Protein AF-A0A7W1V6T3-F1 (afdb_monomer)

Radius of gyration: 24.95 Å; Cα contacts (8 Å, |Δi|>4): 10; chains: 1; bounding box: 49×40×65 Å

Secondary structure (DSSP, 8-state):
----SS-SS-SS-HHHHHH--GGG---SSSPPPPHHHHHT----TT---------------HHHHHHHHHH-TTHHHHHHHHHHHHHHHH---

Sequence (93 aa):
MSKKHTLEKSGTDIERLRNMKDEDIDFSDIPPITEEMWKNGMLRKNFKPIPRKNQDNLPIDKDIIEFFKEQDFNYPLKINQLLRAYMKAHQTK

Solvent-accessible surface area (backbone atoms only — not comparable to full-atom values): 6444 Å² total; per-residue (Å²): 135,86,79,75,91,62,70,98,64,73,100,59,68,62,70,61,61,72,73,54,54,78,87,74,59,85,50,88,91,49,79,79,88,46,73,74,60,54,74,69,58,77,76,82,76,80,71,72,74,76,77,77,77,78,88,71,89,72,91,70,61,67,66,62,52,50,58,39,52,76,75,34,95,60,28,74,57,53,54,53,50,51,54,52,50,51,51,62,74,67,55,76,128

Foldseek 3Di:
DDDDPDDPDDPDDVVVVVPDDPVNDDCPPHDDQDPVNVVPDDDPPDDPPPPDDPPDDDDDDPVLQVVLVVVDPPSVVVVVVVVVVVCVVPPDD

pLDDT: mean 81.11, std 12.25, range [41.28, 94.25]

Mean predicted aligned error: 14.43 Å

Structure (mmCIF, N/CA/C/O backbone):
data_AF-A0A7W1V6T3-F1
#
_entry.id   AF-A0A7W1V6T3-F1
#
loop_
_atom_site.group_PDB
_atom_site.id
_atom_site.type_symbol
_atom_site.label_atom_id
_atom_site.label_alt_id
_atom_site.label_comp_id
_atom_site.label_asym_id
_atom_site.label_entity_id
_atom_site.label_seq_id
_atom_site.pdbx_PDB_ins_code
_atom_site.Cartn_x
_atom_site.Cartn_y
_atom_site.Cartn_z
_atom_site.occupancy
_atom_site.B_iso_or_equiv
_atom_site.auth_seq_id
_atom_site.auth_comp_id
_atom_site.auth_asym_id
_atom_site.auth_atom_id
_atom_site.pdbx_PDB_model_num
ATOM 1 N N . MET A 1 1 ? -10.875 17.061 -12.090 1.00 41.28 1 MET A N 1
ATOM 2 C CA . MET A 1 1 ? -9.693 17.180 -12.975 1.00 41.28 1 MET A CA 1
ATOM 3 C C . MET A 1 1 ? -9.091 15.791 -13.180 1.00 41.28 1 MET A C 1
ATOM 5 O O . MET A 1 1 ? -8.432 15.290 -12.277 1.00 41.28 1 MET A O 1
ATOM 9 N N . SER A 1 2 ? -9.380 15.120 -14.299 1.00 52.22 2 SER A N 1
ATOM 10 C CA . SER A 1 2 ? -8.768 13.817 -14.610 1.00 52.22 2 SER A CA 1
ATOM 11 C C . SER A 1 2 ? -7.316 14.043 -15.034 1.00 52.22 2 SER A C 1
ATOM 13 O O . SER A 1 2 ? -7.072 14.726 -16.028 1.00 52.22 2 SER A O 1
ATOM 15 N N . LYS A 1 3 ? -6.345 13.542 -14.262 1.00 56.25 3 LYS A N 1
ATOM 16 C CA . LYS A 1 3 ? -4.930 13.599 -14.655 1.00 56.25 3 LYS A CA 1
ATOM 17 C C . LYS A 1 3 ? -4.728 12.614 -15.805 1.00 56.25 3 LYS A C 1
ATOM 19 O O . LYS A 1 3 ? -4.951 11.418 -15.633 1.00 56.25 3 LYS A O 1
ATOM 24 N N . LYS A 1 4 ? -4.314 13.108 -16.974 1.00 62.28 4 LYS A N 1
ATOM 25 C CA . LYS A 1 4 ? -3.919 12.248 -18.095 1.00 62.28 4 LYS A CA 1
ATOM 26 C C . LYS A 1 4 ? -2.658 11.483 -17.676 1.00 62.28 4 LYS A C 1
ATOM 28 O O . LYS A 1 4 ? -1.649 12.093 -17.341 1.00 62.28 4 LYS A O 1
ATOM 33 N N . HIS A 1 5 ? -2.752 10.156 -17.624 1.00 66.75 5 HIS A N 1
ATOM 34 C CA . HIS A 1 5 ? -1.651 9.264 -17.230 1.00 66.75 5 HIS A CA 1
ATOM 35 C C . HIS A 1 5 ? -0.671 8.974 -18.376 1.00 66.75 5 HIS A C 1
ATOM 37 O O . HIS A 1 5 ? 0.322 8.281 -18.179 1.00 66.75 5 HIS A O 1
ATOM 43 N N . THR A 1 6 ? -0.942 9.510 -19.561 1.00 70.75 6 THR A N 1
ATOM 44 C CA . THR A 1 6 ? -0.114 9.381 -20.755 1.00 70.75 6 THR A CA 1
ATOM 45 C C . THR A 1 6 ? 0.116 10.761 -21.356 1.00 70.75 6 THR A C 1
ATOM 47 O O . THR A 1 6 ? -0.769 11.621 -21.321 1.00 70.75 6 THR A O 1
ATOM 50 N N . LEU A 1 7 ? 1.317 10.976 -21.892 1.00 70.50 7 LEU A N 1
ATOM 51 C CA . LEU A 1 7 ? 1.623 12.158 -22.693 1.00 70.50 7 LEU A CA 1
ATOM 52 C C . LEU A 1 7 ? 0.732 12.162 -23.943 1.00 70.50 7 LEU A C 1
ATOM 54 O O . LEU A 1 7 ? 0.448 11.106 -24.504 1.00 70.50 7 LEU A O 1
ATOM 58 N N . GLU A 1 8 ? 0.291 13.341 -24.384 1.00 69.69 8 GLU A N 1
ATOM 59 C CA . GLU A 1 8 ? -0.537 13.471 -25.597 1.00 69.69 8 GLU A CA 1
ATOM 60 C C . GLU A 1 8 ? 0.220 13.085 -26.874 1.00 69.69 8 GLU A C 1
ATOM 62 O O . GLU A 1 8 ? -0.394 12.680 -27.857 1.00 69.69 8 GLU A O 1
ATOM 67 N N . LYS A 1 9 ? 1.554 13.184 -26.850 1.00 72.38 9 LYS A N 1
ATOM 68 C CA . LYS A 1 9 ? 2.447 12.739 -27.918 1.00 72.38 9 LYS A CA 1
ATOM 69 C C . LYS A 1 9 ? 3.420 11.716 -27.344 1.00 72.38 9 LYS A C 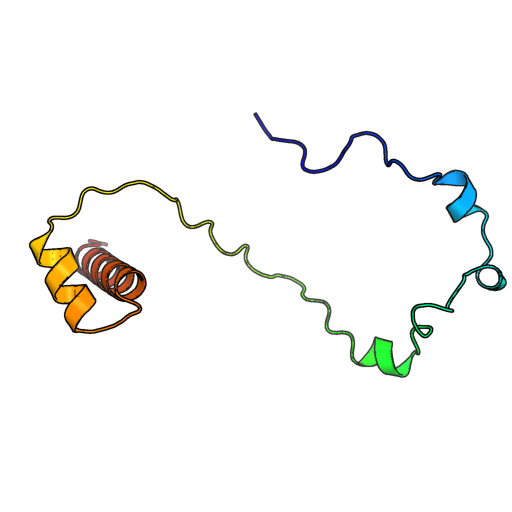1
ATOM 71 O O . LYS A 1 9 ? 4.110 12.004 -26.366 1.00 72.38 9 LYS A O 1
ATOM 76 N N . SER A 1 10 ? 3.466 10.528 -27.938 1.00 72.25 10 SER A N 1
ATOM 77 C CA . SER A 1 10 ? 4.514 9.546 -27.663 1.00 72.25 10 SER A CA 1
ATOM 78 C C . SER A 1 10 ? 5.867 10.139 -28.058 1.00 72.25 10 SER A C 1
ATOM 80 O O . SER A 1 10 ? 5.999 10.675 -29.153 1.00 72.25 10 SER A O 1
ATOM 82 N N . GLY A 1 11 ? 6.890 10.012 -27.211 1.00 81.75 11 GLY A N 1
ATOM 83 C CA . GLY A 1 11 ? 8.275 10.383 -27.553 1.00 81.75 11 GLY A CA 1
ATOM 84 C C . GLY A 1 11 ? 8.946 9.425 -28.548 1.00 81.75 11 GLY A C 1
ATOM 85 O O . GLY A 1 11 ? 10.166 9.396 -28.646 1.00 81.75 11 GLY A O 1
ATOM 86 N N . THR A 1 12 ? 8.154 8.607 -29.237 1.00 83.31 12 THR A N 1
ATOM 87 C CA . THR A 1 12 ? 8.586 7.541 -30.138 1.00 83.31 12 THR A CA 1
ATOM 88 C C . THR A 1 12 ? 8.108 7.863 -31.545 1.00 83.31 12 THR A C 1
ATOM 90 O O . THR A 1 12 ? 6.985 8.341 -31.724 1.00 83.31 12 THR A O 1
ATOM 93 N N . ASP A 1 13 ? 8.946 7.575 -32.537 1.00 87.88 13 ASP A N 1
ATOM 94 C CA . ASP A 1 13 ? 8.612 7.714 -33.952 1.00 87.88 13 ASP A CA 1
ATOM 95 C C . ASP A 1 13 ? 7.722 6.545 -34.408 1.00 87.88 13 ASP A C 1
ATOM 97 O O . ASP A 1 13 ? 8.190 5.452 -34.734 1.00 87.88 13 ASP A O 1
ATOM 101 N N . ILE A 1 14 ? 6.407 6.771 -34.364 1.00 87.44 14 ILE A N 1
ATOM 102 C CA . ILE A 1 14 ? 5.398 5.763 -34.712 1.00 87.44 14 ILE A CA 1
ATOM 103 C C . ILE A 1 14 ? 5.476 5.392 -36.199 1.00 87.44 14 ILE A C 1
ATOM 105 O O . ILE A 1 14 ? 5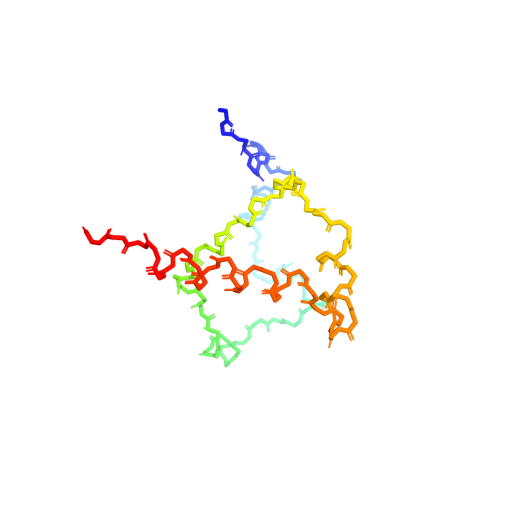.257 4.233 -36.544 1.00 87.44 14 ILE A O 1
ATOM 109 N N . GLU A 1 15 ? 5.783 6.347 -37.078 1.00 89.25 15 GLU A N 1
ATOM 110 C CA . GLU A 1 15 ? 5.814 6.110 -38.526 1.00 89.25 15 GLU A CA 1
ATOM 111 C C . GLU A 1 15 ? 6.997 5.220 -38.913 1.00 89.25 15 GLU A C 1
ATOM 113 O O . GLU A 1 15 ? 6.844 4.316 -39.735 1.00 89.25 15 GLU A O 1
ATOM 118 N N . ARG A 1 16 ? 8.151 5.386 -38.253 1.00 90.06 16 ARG A N 1
ATOM 119 C CA . ARG A 1 16 ? 9.268 4.442 -38.388 1.00 90.06 16 ARG A CA 1
ATOM 120 C C . ARG A 1 16 ? 8.859 3.024 -37.984 1.00 90.06 16 ARG A C 1
ATOM 122 O O . ARG A 1 16 ? 9.106 2.093 -38.742 1.00 90.06 16 ARG A O 1
ATOM 129 N N . LEU A 1 17 ? 8.243 2.858 -36.810 1.00 87.94 17 LEU A N 1
ATOM 130 C CA . LEU A 1 17 ? 7.855 1.535 -36.300 1.00 87.94 17 LEU A CA 1
ATOM 131 C C . LEU A 1 17 ? 6.791 0.856 -37.170 1.00 87.94 17 LEU A C 1
ATOM 133 O O . LEU A 1 17 ? 6.832 -0.355 -37.339 1.00 87.94 17 LEU A O 1
ATOM 137 N N . ARG A 1 18 ? 5.858 1.623 -37.746 1.00 87.69 18 ARG A N 1
ATOM 138 C CA . ARG A 1 18 ? 4.823 1.092 -38.650 1.00 87.69 18 ARG A CA 1
ATOM 139 C C . ARG A 1 18 ? 5.378 0.546 -39.962 1.00 87.69 18 ARG A C 1
ATOM 141 O O . ARG A 1 18 ? 4.780 -0.365 -40.521 1.00 87.69 18 ARG A O 1
ATOM 148 N N . ASN A 1 19 ? 6.473 1.123 -40.454 1.00 93.06 19 ASN A N 1
ATOM 149 C CA . ASN A 1 19 ? 7.101 0.730 -41.716 1.00 93.06 19 ASN A CA 1
ATOM 150 C C . ASN A 1 19 ? 8.240 -0.288 -41.534 1.00 93.06 19 ASN A C 1
ATOM 152 O O . ASN A 1 19 ? 8.810 -0.748 -42.522 1.00 93.06 19 ASN A O 1
ATOM 156 N N . MET A 1 20 ? 8.594 -0.611 -40.289 1.00 92.25 20 MET A N 1
ATOM 157 C CA . MET A 1 20 ? 9.639 -1.572 -39.955 1.00 92.25 20 MET A CA 1
ATOM 158 C C . MET A 1 20 ? 9.159 -2.994 -40.252 1.00 92.25 20 MET A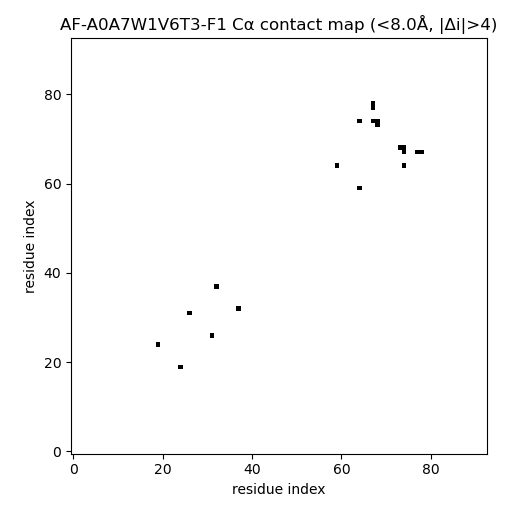 C 1
ATOM 160 O O . MET A 1 20 ? 8.026 -3.344 -39.921 1.00 92.25 20 MET A O 1
ATOM 164 N N . LYS A 1 21 ? 10.006 -3.808 -40.886 1.00 92.62 21 LYS A N 1
ATOM 165 C CA . LYS A 1 21 ? 9.709 -5.226 -41.109 1.00 92.62 21 LYS A CA 1
ATOM 166 C C . LYS A 1 21 ? 10.099 -6.041 -39.883 1.00 92.62 21 LYS A C 1
ATOM 168 O O . LYS A 1 21 ? 10.999 -5.655 -39.141 1.00 92.62 21 LYS A O 1
ATOM 173 N N . ASP A 1 22 ? 9.482 -7.209 -39.731 1.00 86.00 22 ASP A N 1
ATOM 174 C CA . ASP A 1 22 ? 9.782 -8.123 -38.624 1.00 86.00 22 ASP A CA 1
ATOM 175 C C . ASP A 1 22 ? 11.250 -8.585 -38.617 1.00 86.00 22 ASP A C 1
ATOM 177 O O . ASP A 1 22 ? 11.839 -8.764 -37.556 1.00 86.00 22 ASP A O 1
ATOM 181 N N . GLU A 1 23 ? 11.858 -8.725 -39.798 1.00 87.75 23 GLU A N 1
ATOM 182 C CA . GLU A 1 23 ? 13.269 -9.102 -39.979 1.00 87.75 23 GLU A CA 1
ATOM 183 C C . GLU A 1 23 ? 14.248 -8.058 -39.426 1.00 87.75 23 GLU A C 1
ATOM 185 O O . GLU A 1 23 ? 15.367 -8.399 -39.049 1.00 87.75 23 GLU A O 1
ATOM 190 N N . ASP A 1 24 ? 13.826 -6.793 -39.365 1.00 89.00 24 ASP A N 1
ATOM 191 C CA . ASP A 1 24 ? 14.651 -5.687 -38.883 1.00 89.00 24 ASP A CA 1
ATOM 192 C C . ASP A 1 24 ? 14.584 -5.542 -37.349 1.00 89.00 24 ASP A C 1
ATOM 194 O O . ASP A 1 24 ? 15.278 -4.695 -36.781 1.00 89.00 24 ASP A O 1
ATOM 198 N N . ILE A 1 25 ? 13.727 -6.318 -36.666 1.00 87.38 25 ILE A N 1
ATOM 199 C CA . ILE A 1 25 ? 13.552 -6.256 -35.210 1.00 87.38 25 ILE A CA 1
ATOM 200 C C . ILE A 1 25 ? 14.781 -6.855 -34.520 1.00 87.38 25 ILE A C 1
ATOM 202 O O . ILE A 1 25 ? 15.133 -8.017 -34.715 1.00 87.38 25 ILE A O 1
ATOM 206 N N . ASP A 1 26 ? 15.414 -6.055 -33.667 1.00 88.88 26 ASP A N 1
ATOM 207 C CA . ASP A 1 26 ? 16.552 -6.482 -32.860 1.00 88.88 26 ASP A CA 1
ATOM 208 C C . ASP A 1 26 ? 16.089 -7.293 -31.636 1.00 88.88 26 ASP A C 1
ATOM 210 O O . ASP A 1 26 ? 15.333 -6.801 -30.795 1.00 88.88 26 ASP A O 1
ATOM 214 N N . PHE A 1 27 ? 16.563 -8.536 -31.540 1.00 87.94 27 PHE A N 1
ATOM 215 C CA . PHE A 1 27 ? 16.304 -9.469 -30.435 1.00 87.94 27 PHE A CA 1
ATOM 216 C C . PHE A 1 27 ? 17.562 -9.759 -29.596 1.00 87.94 27 PHE A C 1
ATOM 218 O O . PHE A 1 27 ? 17.601 -10.745 -28.859 1.00 87.94 27 PHE A O 1
ATOM 225 N N . SER A 1 28 ? 18.611 -8.938 -29.705 1.00 89.19 28 SER A N 1
ATOM 226 C CA . SER A 1 28 ? 19.862 -9.126 -28.953 1.00 89.19 28 SER A CA 1
ATOM 227 C C . SER A 1 28 ? 19.664 -9.114 -27.431 1.00 89.19 28 SER A C 1
ATOM 229 O O . SER A 1 28 ? 20.320 -9.882 -26.725 1.00 89.19 28 SER A O 1
ATOM 231 N N . ASP A 1 29 ? 18.718 -8.314 -26.936 1.00 91.19 29 ASP A N 1
ATOM 232 C CA . ASP A 1 29 ? 18.426 -8.188 -25.504 1.00 91.19 29 ASP A CA 1
ATOM 233 C C . ASP A 1 29 ? 17.454 -9.257 -24.973 1.00 91.19 29 ASP A C 1
ATOM 235 O O . ASP A 1 29 ? 17.502 -9.618 -23.794 1.00 91.19 29 ASP A O 1
ATOM 239 N N . ILE A 1 30 ? 16.516 -9.728 -25.805 1.00 86.69 30 ILE A N 1
ATOM 240 C CA . ILE A 1 30 ? 15.399 -10.588 -25.383 1.00 86.69 30 ILE A CA 1
ATOM 241 C C . ILE A 1 30 ? 15.061 -11.578 -26.505 1.00 86.69 30 ILE A C 1
ATOM 243 O O . ILE A 1 30 ? 14.849 -11.149 -27.640 1.00 86.69 30 ILE A O 1
ATOM 247 N N . PRO A 1 31 ? 14.932 -12.886 -26.206 1.00 86.25 31 PRO A N 1
ATOM 248 C CA . PRO A 1 31 ? 14.584 -13.876 -27.217 1.00 86.25 31 PRO A CA 1
ATOM 249 C C . PRO A 1 31 ? 13.192 -13.618 -27.821 1.00 86.25 31 PRO A C 1
ATOM 251 O O . PRO A 1 31 ? 12.291 -13.139 -27.122 1.00 86.25 31 PRO A O 1
ATOM 254 N N . PRO A 1 32 ? 12.977 -13.985 -29.098 1.00 86.19 32 PRO A N 1
ATOM 255 C CA . PRO A 1 32 ? 11.678 -13.854 -29.738 1.00 86.19 32 PRO A CA 1
ATOM 256 C C . PRO A 1 32 ? 10.636 -14.726 -29.036 1.00 86.19 32 PRO A C 1
ATOM 258 O O . PRO A 1 32 ? 10.924 -15.818 -28.537 1.00 86.19 32 PRO A O 1
ATOM 261 N N . ILE A 1 33 ? 9.395 -14.244 -29.012 1.00 86.19 33 ILE A N 1
ATOM 262 C CA . ILE A 1 33 ? 8.292 -14.982 -28.408 1.00 86.19 33 ILE A CA 1
ATOM 263 C C . ILE A 1 33 ? 7.895 -16.158 -29.304 1.00 86.19 33 ILE A C 1
ATOM 265 O O . ILE A 1 33 ? 7.513 -15.977 -30.457 1.00 86.19 33 ILE A O 1
ATOM 269 N N . THR A 1 34 ? 7.994 -17.379 -28.782 1.00 88.50 34 THR A N 1
ATOM 270 C CA . THR A 1 34 ? 7.583 -18.580 -29.518 1.00 88.50 34 THR A CA 1
ATOM 271 C C . THR A 1 34 ? 6.092 -18.855 -29.336 1.00 88.50 34 THR A C 1
ATOM 273 O O . THR A 1 34 ? 5.475 -18.443 -28.349 1.00 88.50 34 THR A O 1
ATOM 276 N N . GLU A 1 35 ? 5.493 -19.610 -30.259 1.00 85.62 35 GLU A N 1
ATOM 277 C CA . GLU A 1 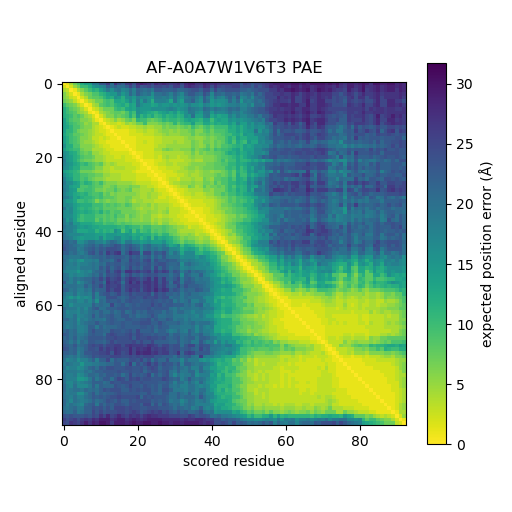35 ? 4.088 -20.024 -30.140 1.00 85.62 35 GLU A CA 1
ATOM 278 C C . GLU A 1 35 ? 3.820 -20.827 -28.859 1.00 85.62 35 GLU A C 1
ATOM 280 O O . GLU A 1 35 ? 2.756 -20.705 -28.256 1.00 85.62 35 GLU A O 1
ATOM 285 N N . GLU A 1 36 ? 4.784 -21.634 -28.409 1.00 85.50 36 GLU A N 1
ATOM 286 C CA . GLU A 1 36 ? 4.682 -22.400 -27.162 1.00 85.50 36 GLU A CA 1
ATOM 287 C C . GLU A 1 36 ? 4.673 -21.496 -25.925 1.00 85.50 36 GLU A C 1
ATOM 289 O O . GLU A 1 36 ? 3.892 -21.722 -24.997 1.00 85.50 36 GLU A O 1
ATOM 294 N N . MET A 1 37 ? 5.481 -20.430 -25.929 1.00 84.00 37 MET A N 1
ATOM 295 C CA . MET A 1 37 ? 5.448 -19.405 -24.884 1.00 84.00 37 MET A CA 1
ATOM 296 C C . MET A 1 37 ? 4.116 -18.652 -24.895 1.00 84.00 37 MET A C 1
ATOM 298 O O . MET A 1 37 ? 3.531 -18.416 -23.836 1.00 84.00 37 MET A O 1
ATOM 302 N N . TRP A 1 38 ? 3.600 -18.322 -26.083 1.00 83.31 38 TRP A N 1
ATOM 303 C CA . TRP A 1 38 ? 2.328 -17.616 -26.229 1.00 83.31 38 TRP A CA 1
ATOM 304 C C . TRP A 1 38 ? 1.129 -18.447 -25.760 1.00 83.31 38 TRP A C 1
ATOM 306 O O . TRP A 1 38 ? 0.235 -17.911 -25.105 1.00 83.31 38 TRP A O 1
ATOM 316 N N . LYS A 1 39 ? 1.125 -19.765 -26.013 1.00 84.44 39 LYS A N 1
ATOM 317 C CA . LYS A 1 39 ? 0.074 -20.695 -25.548 1.00 84.44 39 LYS A CA 1
ATOM 318 C C . LYS A 1 39 ? -0.115 -20.672 -24.029 1.00 84.44 39 LYS A C 1
ATOM 320 O O . LYS A 1 39 ? -1.239 -20.813 -23.554 1.00 84.44 39 LYS A O 1
ATOM 325 N N . ASN A 1 40 ? 0.964 -20.453 -23.279 1.00 79.38 40 ASN A N 1
ATOM 326 C CA . ASN A 1 40 ? 0.939 -20.356 -21.817 1.00 79.38 40 ASN A CA 1
ATOM 327 C C . ASN A 1 40 ? 0.698 -18.923 -21.308 1.00 79.38 40 ASN A C 1
ATOM 329 O O . ASN A 1 40 ? 0.616 -18.694 -20.098 1.00 79.38 40 ASN A O 1
ATOM 333 N N . GLY A 1 41 ? 0.574 -17.948 -22.211 1.00 77.56 41 GLY A N 1
ATOM 334 C CA . GLY A 1 41 ? 0.298 -16.558 -21.887 1.00 77.56 41 GLY A CA 1
ATOM 335 C C . GLY A 1 41 ? -1.092 -16.391 -21.277 1.00 77.56 41 GLY A C 1
ATOM 336 O O . GLY A 1 41 ? -2.100 -16.318 -21.978 1.00 77.56 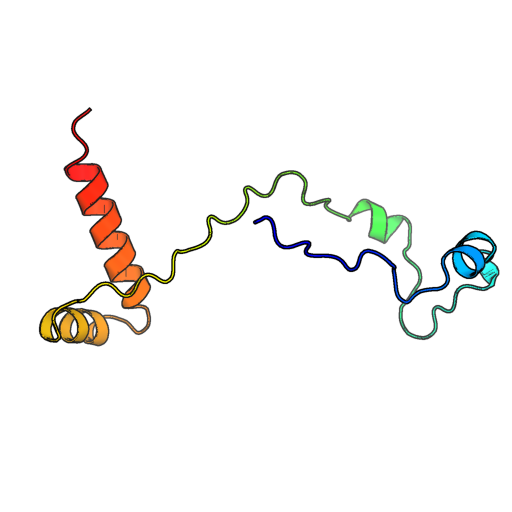41 GLY A O 1
ATOM 337 N N . MET A 1 42 ? -1.168 -16.281 -19.950 1.00 70.50 42 MET A N 1
ATOM 338 C CA . MET A 1 42 ? -2.417 -15.931 -19.280 1.00 70.50 42 MET A CA 1
ATOM 339 C C . MET A 1 42 ? -2.664 -14.429 -19.389 1.00 70.50 42 MET A C 1
ATOM 341 O O . MET A 1 42 ? -2.067 -13.619 -18.676 1.00 70.50 42 MET A O 1
ATOM 345 N N . LEU A 1 43 ? -3.609 -14.043 -20.245 1.00 69.31 43 LEU A N 1
ATOM 346 C CA . LEU A 1 43 ? -4.122 -12.683 -20.241 1.00 69.31 43 LEU A CA 1
ATOM 347 C C . LEU A 1 43 ? -4.865 -12.452 -18.919 1.00 69.31 43 LEU A C 1
ATOM 349 O O . LEU A 1 43 ? -5.925 -13.034 -18.682 1.00 69.31 43 LEU A O 1
ATOM 353 N N . ARG A 1 44 ? -4.339 -11.571 -18.060 1.00 63.84 44 ARG A N 1
ATOM 354 C CA . ARG A 1 44 ? -5.048 -11.066 -16.873 1.00 63.84 44 ARG A CA 1
ATOM 355 C C . ARG A 1 44 ? -6.246 -10.197 -17.301 1.00 63.84 44 ARG A C 1
ATOM 357 O O . ARG A 1 44 ? -6.251 -8.983 -17.119 1.00 63.84 44 ARG A O 1
ATOM 364 N N . LYS A 1 45 ? -7.285 -10.808 -17.876 1.00 53.53 45 LYS A N 1
ATOM 365 C CA . LYS A 1 45 ? -8.585 -10.166 -18.093 1.00 53.53 45 LYS A CA 1
ATOM 366 C C . LYS A 1 45 ? -9.288 -10.032 -16.740 1.00 53.53 45 LYS A C 1
ATOM 368 O O . LYS A 1 45 ? -9.385 -10.996 -15.989 1.00 53.53 45 LYS A O 1
ATOM 373 N N . ASN A 1 46 ? -9.803 -8.839 -16.453 1.00 54.50 46 ASN A N 1
ATOM 374 C CA . ASN A 1 46 ? -10.710 -8.554 -15.333 1.00 54.50 46 ASN A CA 1
ATOM 375 C C . ASN A 1 46 ? -10.101 -8.542 -13.921 1.00 54.50 46 ASN A C 1
ATOM 377 O O . ASN A 1 46 ? -10.785 -8.898 -12.958 1.00 54.50 46 ASN A O 1
ATOM 381 N N . PHE A 1 47 ? -8.868 -8.060 -13.739 1.00 58.78 47 PHE A N 1
ATOM 382 C CA . PHE A 1 47 ? -8.476 -7.662 -12.384 1.00 58.78 47 PHE A CA 1
ATOM 383 C C . PHE A 1 47 ? -9.396 -6.540 -11.920 1.00 58.78 47 PHE A C 1
ATOM 385 O O . PHE A 1 47 ? -9.363 -5.439 -12.469 1.00 58.78 47 PHE A O 1
ATOM 392 N N . LYS A 1 48 ? -10.228 -6.828 -10.909 1.00 63.88 48 LYS A N 1
ATOM 393 C CA . LYS A 1 48 ? -10.906 -5.773 -10.156 1.00 63.88 48 LYS A CA 1
ATOM 394 C C . LYS A 1 48 ? -9.805 -4.799 -9.736 1.00 63.88 48 LYS A C 1
ATOM 396 O O . LYS A 1 48 ? -8.821 -5.266 -9.149 1.00 63.88 48 LYS A O 1
ATOM 401 N N . PRO A 1 49 ? -9.907 -3.502 -10.074 1.00 64.88 49 PRO A N 1
ATOM 402 C CA . PRO A 1 49 ? -8.906 -2.543 -9.649 1.00 64.88 49 PRO A CA 1
ATOM 403 C C . PRO A 1 49 ? -8.767 -2.692 -8.141 1.00 64.88 49 PRO A C 1
ATOM 405 O O . PRO A 1 49 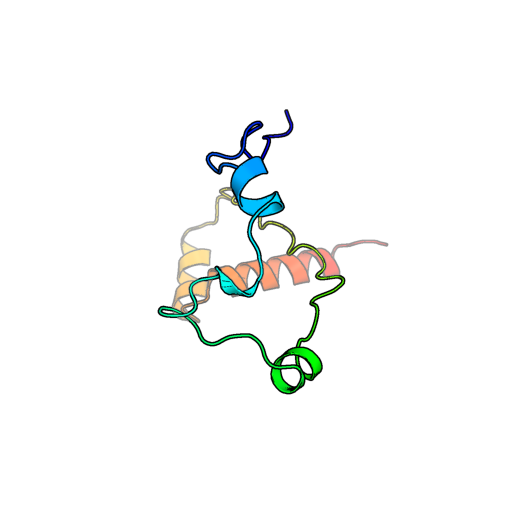? -9.773 -2.684 -7.428 1.00 64.88 49 PRO A O 1
ATOM 408 N N . ILE A 1 50 ? -7.537 -2.917 -7.673 1.00 65.50 50 ILE A N 1
ATOM 409 C CA . ILE A 1 50 ? -7.268 -2.971 -6.241 1.00 65.50 50 ILE A CA 1
ATOM 410 C C . ILE A 1 50 ? -7.771 -1.628 -5.711 1.00 65.50 50 ILE A C 1
ATOM 412 O O . ILE A 1 50 ? -7.265 -0.593 -6.165 1.00 65.50 50 ILE A O 1
ATOM 416 N N . PRO A 1 51 ? -8.809 -1.610 -4.854 1.00 68.06 51 PRO A N 1
ATOM 417 C CA . PRO A 1 51 ? -9.356 -0.358 -4.375 1.00 68.06 51 PRO A CA 1
ATOM 418 C C . PRO A 1 51 ? -8.211 0.391 -3.712 1.00 68.06 51 PRO A C 1
ATOM 420 O O . PRO A 1 51 ? -7.526 -0.151 -2.839 1.00 68.06 51 PRO A O 1
ATOM 423 N N . ARG A 1 52 ? -7.947 1.605 -4.200 1.00 63.03 52 ARG A N 1
ATOM 424 C CA . ARG A 1 52 ? -6.871 2.428 -3.663 1.00 63.03 52 ARG A CA 1
ATOM 425 C C . ARG A 1 52 ? -7.143 2.599 -2.176 1.00 63.03 52 ARG A C 1
ATOM 427 O O . ARG A 1 52 ? -8.230 3.016 -1.786 1.00 63.03 52 ARG A O 1
ATOM 434 N N . LYS A 1 53 ? -6.172 2.217 -1.351 1.00 68.31 53 LYS A N 1
ATOM 435 C CA . LYS A 1 53 ? -6.226 2.512 0.074 1.00 68.31 53 LYS A CA 1
ATOM 436 C C . LYS A 1 53 ? -6.079 4.025 0.195 1.00 68.31 53 LYS A C 1
ATOM 438 O O . LYS A 1 53 ? -5.041 4.553 -0.198 1.00 68.31 53 LYS A O 1
ATOM 443 N N . ASN A 1 54 ? -7.109 4.708 0.680 1.00 68.88 54 ASN A N 1
ATOM 444 C CA . ASN A 1 54 ? -6.975 6.121 1.005 1.00 68.88 54 ASN A CA 1
ATOM 445 C C . ASN A 1 54 ? -5.925 6.240 2.117 1.00 68.88 54 ASN A C 1
ATOM 447 O O . ASN A 1 54 ? -6.000 5.534 3.126 1.00 68.88 54 ASN A O 1
ATOM 451 N N . GLN A 1 55 ? -4.907 7.067 1.890 1.00 64.94 55 GLN A N 1
ATOM 452 C CA . GLN A 1 55 ? -3.873 7.383 2.876 1.00 64.94 55 GLN A CA 1
ATOM 453 C C . GLN A 1 55 ? -4.341 8.556 3.740 1.00 64.94 55 GLN A C 1
ATOM 455 O O . GLN A 1 55 ? -3.671 9.580 3.833 1.00 64.94 55 GLN A O 1
ATOM 460 N N . ASP A 1 56 ? -5.528 8.425 4.325 1.00 71.50 56 ASP A N 1
ATOM 461 C CA . ASP A 1 56 ? -6.049 9.441 5.231 1.00 71.50 56 ASP A CA 1
ATOM 462 C C . ASP A 1 56 ? -5.364 9.270 6.596 1.00 71.50 56 ASP A C 1
ATOM 464 O O . ASP A 1 56 ? -5.312 8.163 7.144 1.00 71.50 56 ASP A O 1
ATOM 468 N N . ASN A 1 57 ? -4.810 10.356 7.141 1.00 76.12 57 ASN A N 1
ATOM 469 C CA . ASN A 1 57 ? -4.194 10.358 8.468 1.00 76.12 57 ASN A CA 1
ATOM 470 C C . ASN A 1 57 ? -5.297 10.370 9.536 1.00 76.12 57 ASN A C 1
ATOM 472 O O . ASN A 1 57 ? -5.783 11.430 9.924 1.00 76.12 57 ASN A O 1
ATOM 476 N N . LEU A 1 58 ? -5.704 9.187 9.994 1.00 82.50 58 LEU A N 1
ATOM 477 C CA . LEU A 1 58 ? -6.597 9.032 11.141 1.00 82.50 58 LEU A CA 1
ATOM 478 C C . LEU A 1 58 ? -5.776 9.163 12.438 1.00 82.50 58 LEU A C 1
ATOM 480 O O . LEU A 1 58 ? -4.844 8.373 12.620 1.00 82.50 58 LEU A O 1
ATOM 484 N N . PRO A 1 59 ? -6.088 10.112 13.341 1.00 84.50 59 PRO A N 1
ATOM 485 C CA . PRO A 1 59 ? -5.487 10.121 14.668 1.00 84.50 59 PRO A CA 1
ATOM 486 C C . PRO A 1 59 ? -5.911 8.857 15.426 1.00 84.50 59 PRO A C 1
ATOM 488 O O . PRO A 1 59 ? -7.096 8.544 15.521 1.00 84.50 59 PRO A O 1
ATOM 491 N N . ILE A 1 60 ? -4.926 8.119 15.930 1.00 88.81 60 ILE A N 1
ATOM 492 C CA . ILE A 1 60 ? -5.102 6.937 16.778 1.00 88.81 60 ILE A CA 1
ATOM 493 C C . ILE A 1 60 ? -4.266 7.179 18.030 1.00 88.81 60 ILE A C 1
ATOM 495 O O . ILE A 1 60 ? -3.128 7.647 17.921 1.00 88.81 60 ILE A O 1
ATOM 499 N N . ASP A 1 61 ? -4.823 6.859 19.193 1.00 92.19 61 ASP A N 1
ATOM 500 C CA . ASP A 1 61 ? -4.128 7.015 20.465 1.00 92.19 61 ASP A CA 1
ATOM 501 C C . ASP A 1 61 ? -2.865 6.140 20.541 1.00 92.19 61 ASP A C 1
ATOM 503 O O . ASP A 1 61 ? -2.744 5.075 19.919 1.00 92.19 61 ASP A O 1
ATOM 507 N N . LYS A 1 62 ? -1.868 6.637 21.277 1.00 91.38 62 LYS A N 1
ATOM 508 C CA . LYS A 1 62 ? -0.521 6.051 21.327 1.00 91.38 62 LYS A CA 1
ATOM 509 C C . LYS A 1 62 ? -0.511 4.660 21.962 1.00 91.38 62 LYS A C 1
ATOM 511 O O . LYS A 1 62 ? 0.212 3.789 21.488 1.00 91.38 62 LYS A O 1
ATOM 516 N N . ASP A 1 63 ? -1.319 4.462 22.993 1.00 93.25 63 ASP A N 1
ATOM 517 C CA . ASP A 1 63 ? -1.495 3.202 23.718 1.00 93.25 63 ASP A CA 1
ATOM 518 C C . ASP A 1 63 ? -2.049 2.090 22.814 1.00 93.25 63 ASP A C 1
ATOM 520 O O . ASP A 1 63 ? -1.540 0.970 22.819 1.00 93.25 63 ASP A O 1
ATOM 524 N N . ILE A 1 64 ? -3.016 2.411 21.951 1.00 91.06 64 ILE A N 1
ATOM 525 C CA . ILE A 1 64 ? -3.554 1.478 20.955 1.00 91.06 64 ILE A CA 1
ATOM 526 C C . ILE A 1 64 ? -2.449 1.062 19.978 1.00 91.06 64 ILE A C 1
ATOM 528 O O . ILE A 1 64 ? -2.300 -0.119 19.659 1.00 91.06 64 ILE A O 1
ATOM 532 N N . ILE A 1 65 ? -1.648 2.018 19.499 1.00 90.88 65 ILE A N 1
ATOM 533 C CA . ILE A 1 65 ? -0.536 1.725 18.585 1.00 90.88 65 ILE A CA 1
ATOM 534 C C . ILE A 1 65 ? 0.505 0.830 19.266 1.00 90.88 65 ILE A C 1
ATOM 536 O O . ILE A 1 65 ? 0.995 -0.106 18.633 1.00 90.88 65 ILE A O 1
ATOM 540 N N . GLU A 1 66 ? 0.850 1.110 20.522 1.00 93.62 66 GLU A N 1
ATOM 541 C CA . GLU A 1 66 ? 1.800 0.309 21.301 1.00 93.62 66 GLU A CA 1
ATOM 542 C C . GLU A 1 66 ? 1.287 -1.124 21.494 1.00 93.62 66 GLU A C 1
ATOM 544 O O . GLU A 1 66 ? 1.993 -2.063 21.127 1.00 93.62 66 GLU A O 1
ATOM 549 N N . PHE A 1 67 ? 0.021 -1.299 21.886 1.00 92.25 67 PHE A N 1
ATOM 550 C CA . PHE A 1 67 ? -0.6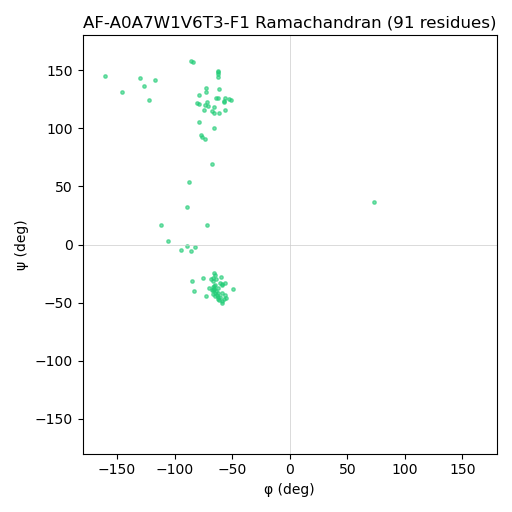10 -2.616 22.018 1.00 92.25 67 PHE A CA 1
ATOM 551 C C . PHE A 1 67 ? -0.531 -3.456 20.733 1.00 92.25 67 PHE A C 1
ATOM 553 O O . PHE A 1 67 ? -0.187 -4.637 20.771 1.00 92.25 67 PHE A O 1
ATOM 560 N N . PHE A 1 68 ? -0.830 -2.872 19.565 1.00 92.12 68 PHE A N 1
ATOM 561 C CA . PH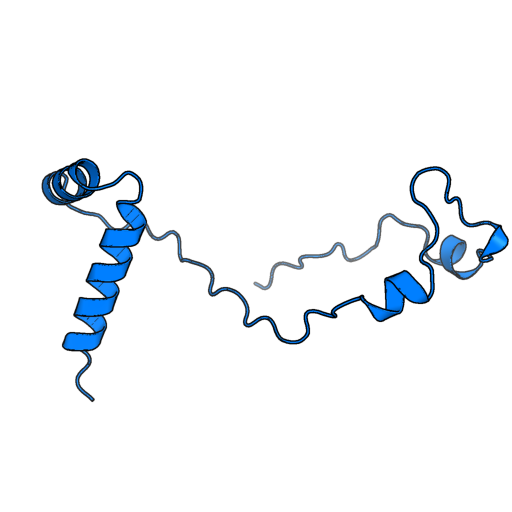E A 1 68 ? -0.766 -3.633 18.312 1.00 92.12 68 PHE A CA 1
ATOM 562 C C . PHE A 1 68 ? 0.669 -3.877 17.826 1.00 92.12 68 PHE A C 1
ATOM 564 O O . PHE A 1 68 ? 0.909 -4.889 17.164 1.00 92.12 68 PHE A O 1
ATOM 571 N N . LYS A 1 69 ? 1.613 -2.982 18.141 1.00 91.31 69 LYS A N 1
ATOM 572 C CA . LYS A 1 69 ? 3.036 -3.162 17.816 1.00 91.31 69 LYS A CA 1
ATOM 573 C C . LYS A 1 69 ? 3.666 -4.3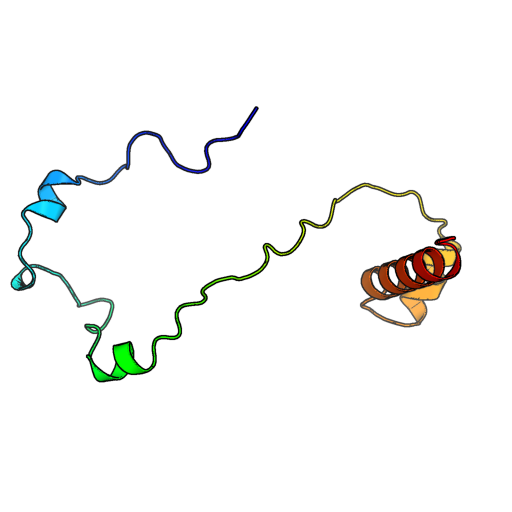13 18.590 1.00 91.31 69 LYS A C 1
ATOM 575 O O . LYS A 1 69 ? 4.492 -5.017 18.020 1.00 91.31 69 LYS A O 1
ATOM 580 N N . GLU A 1 70 ? 3.272 -4.513 19.846 1.00 91.50 70 GLU A N 1
ATOM 581 C CA . GLU A 1 70 ? 3.756 -5.629 20.668 1.00 91.50 70 GLU A CA 1
ATOM 582 C C . GLU A 1 70 ? 3.345 -6.994 20.104 1.00 91.50 70 GLU A C 1
ATOM 584 O O . GLU A 1 70 ? 4.067 -7.974 20.262 1.00 91.50 70 GLU A O 1
ATOM 589 N N . GLN A 1 71 ? 2.203 -7.063 19.414 1.00 86.06 71 GLN A N 1
ATOM 590 C CA . GLN A 1 71 ? 1.697 -8.321 18.871 1.00 86.06 71 GLN A CA 1
ATOM 591 C C . GLN A 1 71 ? 2.305 -8.709 17.526 1.00 86.06 71 GLN A C 1
ATOM 593 O O . GLN A 1 71 ? 2.471 -9.897 17.269 1.00 86.06 71 GLN A O 1
ATOM 598 N N . ASP A 1 72 ? 2.520 -7.750 16.620 1.00 81.88 72 ASP A N 1
ATOM 599 C CA . ASP A 1 72 ? 2.936 -8.054 15.250 1.00 81.88 72 ASP A CA 1
ATOM 600 C C . ASP A 1 72 ? 3.569 -6.863 14.525 1.00 81.88 72 ASP A C 1
ATOM 602 O O . ASP A 1 72 ? 3.082 -5.731 14.574 1.00 81.88 72 ASP A O 1
ATOM 606 N N . PHE A 1 73 ? 4.565 -7.159 13.683 1.00 80.88 73 PHE A N 1
ATOM 607 C CA . PHE A 1 73 ? 5.146 -6.185 12.748 1.00 80.88 73 PHE A CA 1
ATOM 608 C C . PHE A 1 73 ? 4.102 -5.627 11.760 1.00 80.88 73 PHE A C 1
ATOM 610 O O . PHE A 1 73 ? 4.180 -4.482 11.319 1.00 80.88 73 PHE A O 1
ATOM 617 N N . ASN A 1 74 ? 3.063 -6.413 11.464 1.00 87.19 74 ASN A N 1
ATOM 618 C CA . ASN A 1 74 ? 1.957 -6.039 10.583 1.00 87.19 74 ASN A CA 1
ATOM 619 C C . ASN A 1 74 ? 0.796 -5.342 11.324 1.00 87.19 74 ASN A C 1
ATOM 621 O O . ASN A 1 74 ? -0.365 -5.458 10.915 1.00 87.19 74 ASN A O 1
ATOM 625 N N . TYR A 1 75 ? 1.085 -4.585 12.387 1.00 87.75 75 TYR A N 1
ATOM 626 C CA . TYR A 1 75 ? 0.087 -3.855 13.178 1.00 87.75 75 TYR A CA 1
ATOM 627 C C . TYR A 1 75 ? -0.903 -2.999 12.354 1.00 87.75 75 TYR A C 1
ATOM 629 O O . TYR A 1 75 ? -2.101 -3.034 12.661 1.00 87.75 75 TYR A O 1
ATOM 637 N N . PRO A 1 76 ? -0.519 -2.312 11.249 1.00 87.06 76 PRO A N 1
ATOM 638 C CA . PRO A 1 76 ? -1.482 -1.531 10.472 1.00 87.06 76 PRO A CA 1
ATOM 639 C C . PRO A 1 76 ? -2.534 -2.409 9.784 1.00 87.06 76 PRO A C 1
ATOM 641 O O . PRO A 1 76 ? -3.653 -1.958 9.530 1.00 87.06 76 PRO A O 1
ATOM 644 N N . LEU A 1 77 ? -2.194 -3.658 9.447 1.00 88.44 77 LEU A N 1
ATOM 645 C CA . LEU A 1 77 ? -3.129 -4.605 8.843 1.00 88.44 77 LEU A CA 1
ATOM 646 C C . LEU A 1 77 ? -4.142 -5.103 9.880 1.00 88.44 77 LEU A C 1
ATOM 648 O O . LEU A 1 77 ? -5.336 -5.114 9.582 1.00 88.44 77 LEU A O 1
ATOM 652 N N . LYS A 1 78 ? -3.685 -5.441 11.095 1.00 89.56 78 LYS A N 1
ATOM 653 C CA . LYS A 1 78 ? -4.554 -5.877 12.202 1.00 89.56 78 LYS A CA 1
ATOM 654 C C . LYS A 1 78 ? -5.562 -4.801 12.604 1.00 89.56 78 LYS A C 1
ATOM 656 O O . LYS A 1 78 ? -6.753 -5.093 12.686 1.00 89.56 78 LYS A O 1
ATOM 661 N N . ILE A 1 79 ? -5.116 -3.549 12.736 1.00 90.56 79 ILE A N 1
ATOM 662 C CA . ILE A 1 79 ? -6.009 -2.409 13.007 1.00 90.56 79 ILE A CA 1
ATOM 663 C C . ILE A 1 79 ? -7.089 -2.306 11.919 1.00 90.56 79 ILE A C 1
ATOM 665 O O . ILE A 1 79 ? -8.279 -2.219 12.215 1.00 90.56 79 ILE A O 1
ATOM 669 N N . ASN A 1 80 ? -6.700 -2.398 10.643 1.00 90.00 80 ASN A N 1
ATOM 670 C CA . ASN A 1 80 ? -7.659 -2.359 9.535 1.00 90.00 80 ASN A CA 1
ATOM 671 C C . ASN A 1 80 ? -8.656 -3.532 9.561 1.00 90.00 80 ASN A C 1
ATOM 673 O O . ASN A 1 80 ? -9.822 -3.350 9.213 1.00 90.00 80 ASN A O 1
ATOM 677 N N . GLN A 1 81 ? -8.224 -4.735 9.942 1.00 90.88 81 GLN A N 1
ATOM 678 C CA . GLN A 1 81 ? -9.111 -5.895 10.073 1.00 90.88 81 GLN A CA 1
ATOM 679 C C . GLN A 1 81 ? -10.124 -5.711 11.207 1.00 90.88 81 GLN A C 1
ATOM 681 O O . GLN A 1 81 ? -11.307 -5.986 11.000 1.00 90.88 81 GLN A O 1
ATOM 686 N N . LEU A 1 82 ? -9.685 -5.189 12.358 1.00 91.62 82 LEU A N 1
ATOM 687 C CA . LEU A 1 82 ? -10.561 -4.903 13.493 1.00 91.62 82 LEU A CA 1
ATOM 688 C C . LEU A 1 82 ? -11.632 -3.872 13.122 1.00 91.62 82 LEU A C 1
ATOM 690 O O . LEU A 1 82 ? -12.818 -4.119 13.330 1.00 91.62 82 LEU A O 1
ATOM 694 N N . LEU A 1 83 ? -11.235 -2.763 12.491 1.00 91.00 83 LEU A N 1
ATOM 695 C CA . LEU A 1 83 ? -12.175 -1.738 12.029 1.00 91.00 83 LEU A CA 1
ATOM 696 C C . LEU A 1 83 ? -13.202 -2.315 11.045 1.00 91.00 83 LEU A C 1
ATOM 698 O O . LEU A 1 83 ? -14.394 -2.039 11.157 1.00 91.00 83 LEU A O 1
ATOM 702 N N . ARG A 1 84 ? -12.776 -3.184 10.118 1.00 91.69 84 ARG A N 1
ATOM 703 C CA . ARG A 1 84 ? -13.699 -3.871 9.196 1.00 91.69 84 ARG A CA 1
ATOM 704 C C . ARG A 1 84 ? -14.671 -4.799 9.920 1.00 91.69 84 ARG A C 1
ATOM 706 O O . ARG A 1 84 ? -15.829 -4.877 9.515 1.00 91.69 84 ARG A O 1
ATOM 713 N N . ALA A 1 85 ? -14.210 -5.524 10.936 1.00 92.50 85 ALA A N 1
ATOM 714 C CA . ALA A 1 85 ? -15.067 -6.392 11.737 1.00 92.50 85 ALA A CA 1
ATOM 715 C C . ALA A 1 85 ? -16.111 -5.569 12.506 1.00 92.50 85 ALA A C 1
ATOM 717 O O . ALA A 1 85 ? -17.296 -5.893 12.452 1.00 92.50 85 ALA A O 1
ATOM 718 N N . TYR A 1 86 ? -15.688 -4.459 13.116 1.00 94.25 86 TYR A N 1
ATOM 719 C CA . TYR A 1 86 ? -16.577 -3.521 13.799 1.00 94.25 86 TYR A CA 1
ATOM 720 C C . TYR A 1 86 ? -17.640 -2.947 12.853 1.00 94.25 86 TYR A C 1
ATOM 722 O O . TYR A 1 86 ? -18.830 -3.016 13.161 1.00 94.25 86 TYR A O 1
ATOM 730 N N . MET A 1 87 ? -17.228 -2.475 11.667 1.00 93.50 87 MET A N 1
ATOM 731 C CA . MET A 1 87 ? -18.146 -1.979 10.635 1.00 93.50 87 MET A CA 1
ATOM 732 C C . MET A 1 87 ? -19.187 -3.027 10.237 1.00 93.50 87 MET A C 1
ATOM 734 O O . MET A 1 87 ? -20.355 -2.693 10.104 1.00 93.50 87 MET A O 1
ATOM 738 N N . LYS A 1 88 ? -18.786 -4.290 10.047 1.00 92.56 88 LYS A N 1
ATOM 739 C CA . LYS A 1 88 ? -19.720 -5.372 9.695 1.00 92.56 88 LYS A CA 1
ATOM 740 C C . LYS A 1 88 ? -20.702 -5.680 10.821 1.00 92.56 88 LYS A C 1
ATOM 742 O O . LYS A 1 88 ? -21.862 -5.947 10.540 1.00 92.56 88 LYS A O 1
ATOM 747 N N . ALA A 1 89 ? -20.238 -5.656 12.068 1.00 92.75 89 ALA A N 1
ATOM 748 C CA . ALA A 1 89 ? -21.081 -5.908 13.231 1.00 92.75 89 ALA A CA 1
ATOM 749 C C . ALA A 1 89 ? -22.108 -4.785 13.470 1.00 92.75 89 ALA A C 1
ATOM 751 O O . ALA A 1 89 ? -23.191 -5.058 13.973 1.00 92.75 89 ALA A O 1
ATOM 752 N N . HIS A 1 90 ? -21.779 -3.545 13.088 1.00 91.62 90 HIS A N 1
ATOM 753 C CA . HIS A 1 90 ? -22.626 -2.360 13.284 1.00 91.62 90 HIS A CA 1
ATOM 754 C C . HIS A 1 90 ? -23.305 -1.858 12.003 1.00 91.62 90 HIS A C 1
ATOM 756 O O . HIS A 1 90 ? -24.001 -0.846 12.033 1.00 91.62 90 HIS A O 1
ATOM 762 N N . GLN A 1 91 ? -23.135 -2.547 10.874 1.00 83.81 91 GLN A N 1
ATOM 763 C CA . GLN A 1 91 ? -23.953 -2.306 9.692 1.00 83.81 91 GLN A CA 1
ATOM 764 C C . GLN A 1 91 ? -25.341 -2.892 9.951 1.00 83.81 91 GLN A C 1
ATOM 766 O O . GLN A 1 91 ? -25.605 -4.063 9.683 1.00 83.81 91 GLN A O 1
ATOM 771 N N . THR A 1 92 ? -26.229 -2.063 10.500 1.00 61.03 92 THR A N 1
ATOM 772 C CA . THR A 1 92 ? -27.672 -2.291 10.435 1.00 61.03 92 THR A CA 1
ATOM 773 C C . THR A 1 92 ? -28.067 -2.425 8.969 1.00 61.03 92 THR A C 1
ATOM 775 O O . THR A 1 92 ? -27.706 -1.574 8.154 1.00 61.03 92 THR A O 1
ATOM 778 N N . LYS A 1 93 ? -28.748 -3.527 8.649 1.00 56.91 93 LYS A N 1
ATOM 779 C CA . LYS A 1 93 ? -29.427 -3.718 7.365 1.00 56.91 93 LYS A CA 1
ATOM 780 C C . LYS A 1 93 ? -30.420 -2.597 7.092 1.00 56.91 93 LYS A C 1
ATOM 782 O O . LYS A 1 93 ? -31.059 -2.151 8.070 1.00 56.91 93 LYS A O 1
#